Protein AF-A0A4V3Z840-F1 (afdb_monomer)

Foldseek 3Di:
DDDDDDDDPVVVVVLVVVCVVVVHDSVVSVVVVVVVVVVVVVVVVVVVVVVVCVVPPVSVVVVVVVCVVCVVCVCPPVVPVPPDD

pLDDT: mean 93.42, std 10.31, range [52.34, 98.62]

Sequence (85 aa):
MSTTVRVSDRTRQRVAALAASTGQQMQTIVDEAVEAYERELFWRGFEQGYDQLAGDPDGWDAVEAERSAESPALRDGLDGLDGLE

Structure (mmCIF, N/CA/C/O backbone):
data_AF-A0A4V3Z840-F1
#
_entry.id   AF-A0A4V3Z840-F1
#
loop_
_atom_site.group_PDB
_atom_site.id
_atom_site.type_symbol
_atom_site.label_atom_id
_atom_site.label_alt_id
_atom_site.label_comp_id
_atom_site.label_asym_id
_atom_site.label_entity_id
_atom_site.label_seq_id
_atom_site.pdbx_PDB_ins_code
_atom_site.Cartn_x
_atom_site.Cartn_y
_atom_site.Cartn_z
_atom_site.occupancy
_atom_site.B_iso_or_equiv
_atom_site.auth_seq_id
_atom_site.auth_comp_id
_atom_site.auth_asym_id
_atom_site.auth_atom_id
_atom_site.pdbx_PDB_model_num
ATOM 1 N N . MET A 1 1 ? -2.600 13.479 16.203 1.00 71.12 1 MET A N 1
ATOM 2 C CA . MET A 1 1 ? -3.820 14.281 15.935 1.00 71.12 1 MET A CA 1
ATOM 3 C C . MET A 1 1 ? -4.941 13.305 15.616 1.00 71.12 1 MET A C 1
ATOM 5 O O . MET A 1 1 ? -4.659 12.356 14.901 1.00 71.12 1 MET A O 1
ATOM 9 N N . SER A 1 2 ? -6.157 13.484 16.140 1.00 85.19 2 SER A N 1
ATOM 10 C CA . SER A 1 2 ? -7.305 12.626 15.804 1.00 85.19 2 SER A CA 1
ATOM 11 C C . SER A 1 2 ? -8.379 13.416 15.057 1.00 85.19 2 SER A C 1
ATOM 13 O O . SER A 1 2 ? -8.560 14.613 15.278 1.00 85.19 2 SER A O 1
ATOM 15 N N . THR A 1 3 ? -9.080 12.739 14.150 1.00 92.25 3 THR A N 1
ATOM 16 C CA . THR A 1 3 ? -10.233 13.266 13.411 1.00 92.25 3 THR A CA 1
ATOM 17 C C . THR A 1 3 ? -11.362 12.237 13.437 1.00 92.25 3 THR A C 1
ATOM 19 O O . THR A 1 3 ? -11.128 11.064 13.725 1.00 92.25 3 THR A O 1
ATOM 22 N N . THR A 1 4 ? -12.600 12.661 13.179 1.00 93.88 4 THR A N 1
ATOM 23 C CA . THR A 1 4 ? -13.766 11.765 13.166 1.00 93.88 4 THR A CA 1
ATOM 24 C C . THR A 1 4 ? -14.221 11.516 11.734 1.00 93.88 4 THR A C 1
ATOM 26 O O . THR A 1 4 ? -14.602 12.450 11.033 1.00 93.88 4 THR A O 1
ATOM 29 N N . VAL A 1 5 ? -14.241 10.248 11.320 1.00 93.38 5 VAL A N 1
ATOM 30 C CA . VAL A 1 5 ? -14.751 9.809 10.013 1.00 93.38 5 VAL A CA 1
ATOM 31 C C . VAL A 1 5 ? -16.085 9.092 10.206 1.00 93.38 5 VAL A C 1
ATOM 33 O O . VAL A 1 5 ? -16.225 8.241 11.086 1.00 93.38 5 VAL A O 1
ATOM 36 N N . ARG A 1 6 ? -17.089 9.432 9.389 1.00 96.81 6 ARG A N 1
ATOM 37 C CA . ARG A 1 6 ? -18.377 8.726 9.396 1.00 96.81 6 ARG A CA 1
ATOM 38 C C . ARG A 1 6 ? -18.243 7.394 8.665 1.00 96.81 6 ARG A C 1
ATOM 40 O O 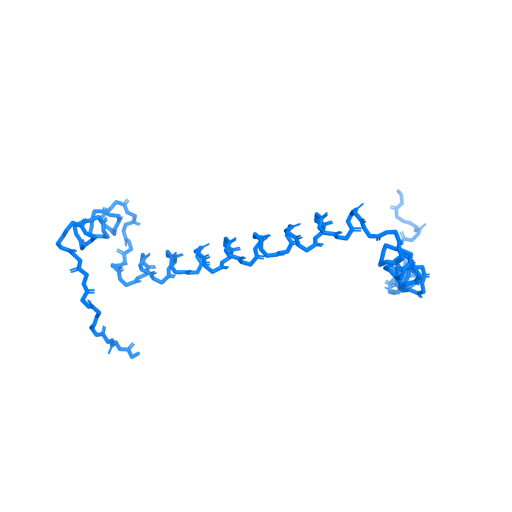. ARG A 1 6 ? -17.802 7.354 7.523 1.00 96.81 6 ARG A O 1
ATOM 47 N N . VAL A 1 7 ? -18.692 6.325 9.311 1.00 96.00 7 VAL A N 1
ATOM 48 C CA . VAL A 1 7 ? -18.759 4.971 8.751 1.00 96.00 7 VAL A CA 1
ATOM 49 C C . VAL A 1 7 ? -20.107 4.345 9.093 1.00 96.00 7 VAL A C 1
ATOM 51 O O . VAL A 1 7 ? -20.814 4.833 9.973 1.00 96.00 7 VAL A O 1
ATOM 54 N N . SER A 1 8 ? -20.467 3.255 8.414 1.00 98.38 8 SER A N 1
ATOM 55 C CA . SER A 1 8 ? -21.648 2.478 8.803 1.00 98.38 8 SER A CA 1
ATOM 56 C C . SER A 1 8 ? -21.467 1.852 10.193 1.00 98.38 8 SER A C 1
ATOM 58 O O . SER A 1 8 ? -20.346 1.499 10.577 1.00 98.38 8 SER A O 1
ATOM 60 N N . ASP A 1 9 ? -22.568 1.621 10.913 1.00 98.12 9 ASP A N 1
ATOM 61 C CA . ASP A 1 9 ? -22.533 0.911 12.201 1.00 98.12 9 ASP A CA 1
ATOM 62 C C . ASP A 1 9 ? -21.904 -0.478 12.065 1.00 98.12 9 ASP A C 1
ATOM 64 O O . ASP A 1 9 ? -21.112 -0.898 12.910 1.00 98.12 9 ASP A O 1
ATOM 68 N N . ARG A 1 10 ? -22.170 -1.162 10.945 1.00 98.38 10 ARG A N 1
ATOM 69 C CA . ARG A 1 10 ? -21.553 -2.451 10.620 1.00 98.38 10 ARG A CA 1
ATOM 70 C C . ARG A 1 10 ? -20.030 -2.345 10.532 1.00 98.38 10 ARG A C 1
ATOM 72 O O . ARG A 1 10 ? -19.329 -3.205 11.059 1.00 98.38 10 ARG A O 1
ATOM 79 N N . THR A 1 11 ? -19.503 -1.318 9.866 1.00 97.94 11 THR A N 1
ATOM 80 C CA . THR A 1 11 ? -18.052 -1.099 9.762 1.00 97.94 11 THR A CA 1
ATOM 81 C C . THR A 1 11 ? -17.456 -0.839 11.138 1.00 97.94 11 THR A C 1
ATOM 83 O O . THR A 1 11 ? -16.479 -1.485 11.508 1.00 97.94 11 THR A O 1
ATOM 86 N N . ARG A 1 12 ? -18.083 0.037 11.933 1.00 97.75 12 ARG A N 1
ATOM 87 C CA . ARG A 1 12 ? -17.645 0.315 13.305 1.00 97.75 12 ARG A CA 1
ATOM 88 C C . ARG A 1 12 ? -17.595 -0.958 14.155 1.00 97.75 12 ARG A C 1
ATOM 90 O O . ARG A 1 12 ? -16.601 -1.178 14.839 1.00 97.75 12 ARG A O 1
ATOM 97 N N . GLN A 1 13 ? -18.632 -1.795 14.099 1.00 98.38 13 GLN A N 1
ATOM 98 C CA . GLN A 1 13 ? -18.690 -3.065 14.833 1.00 98.38 13 GLN A CA 1
ATOM 99 C C . GLN A 1 13 ? -17.578 -4.029 14.408 1.00 98.38 13 GLN A C 1
ATOM 101 O O . GLN A 1 13 ? -16.956 -4.650 15.263 1.00 98.38 13 GLN A O 1
ATOM 106 N N . ARG A 1 14 ? -17.284 -4.123 13.104 1.00 98.38 14 ARG A N 1
ATOM 107 C CA . ARG A 1 14 ? -16.180 -4.953 12.594 1.00 98.38 14 ARG A CA 1
ATOM 108 C C . ARG A 1 14 ? -14.827 -4.484 13.121 1.00 98.38 14 ARG A C 1
ATOM 110 O O . ARG A 1 14 ? -14.060 -5.308 13.603 1.00 98.38 14 ARG A O 1
ATOM 117 N N . VAL A 1 15 ? -14.555 -3.180 13.071 1.00 98.00 15 VAL A N 1
ATOM 118 C CA . VAL A 1 15 ? -13.302 -2.609 13.595 1.00 98.00 15 VAL A CA 1
ATOM 119 C C . VAL A 1 15 ? -13.196 -2.831 15.106 1.00 98.00 15 VAL A C 1
ATOM 121 O O . VAL A 1 15 ? -12.135 -3.204 15.593 1.00 98.00 15 VAL A O 1
ATOM 124 N N . ALA A 1 16 ? -14.295 -2.667 15.848 1.00 98.19 16 ALA A N 1
ATOM 125 C CA . ALA A 1 16 ? -14.320 -2.927 17.287 1.00 98.19 16 ALA A CA 1
ATOM 126 C C . ALA A 1 16 ? -14.040 -4.403 17.621 1.00 98.19 16 ALA A C 1
ATOM 128 O O . ALA A 1 16 ? -13.285 -4.687 18.546 1.00 98.19 16 ALA A O 1
ATOM 129 N N . ALA A 1 17 ? -14.611 -5.341 16.858 1.00 98.44 17 ALA A N 1
ATOM 130 C CA . ALA A 1 17 ? -14.359 -6.770 17.032 1.00 98.44 17 ALA A CA 1
ATOM 131 C C . ALA A 1 17 ? -12.898 -7.139 16.728 1.00 98.44 17 ALA A C 1
ATOM 133 O O . ALA A 1 17 ? -12.291 -7.888 17.489 1.00 98.44 17 ALA A O 1
ATOM 134 N N . LEU A 1 18 ? -12.324 -6.576 15.658 1.00 98.38 18 LEU A N 1
ATOM 135 C CA . LEU A 1 18 ? -10.912 -6.761 15.317 1.00 98.38 18 LEU A CA 1
ATOM 136 C C . LEU A 1 18 ? -10.008 -6.247 16.438 1.00 98.38 18 LEU A C 1
ATOM 138 O O . LEU A 1 18 ? -9.212 -7.019 16.960 1.00 98.38 18 LEU A O 1
ATOM 142 N N . ALA A 1 19 ? -10.221 -5.008 16.883 1.00 98.38 19 ALA A N 1
ATOM 143 C CA . ALA A 1 19 ? -9.494 -4.404 17.997 1.00 98.38 19 ALA A CA 1
ATOM 144 C C . ALA A 1 19 ? -9.550 -5.270 19.271 1.00 98.38 19 ALA A C 1
ATOM 146 O O . ALA A 1 19 ? -8.524 -5.531 19.895 1.00 98.38 19 ALA A O 1
ATOM 147 N N . ALA A 1 20 ? -10.733 -5.784 19.626 1.00 98.31 20 ALA A N 1
ATOM 148 C CA . ALA A 1 20 ? -10.892 -6.678 20.772 1.00 98.31 20 ALA A CA 1
ATOM 149 C C . ALA A 1 20 ? -10.129 -8.004 20.601 1.00 98.31 20 ALA A C 1
ATOM 151 O O . ALA A 1 20 ? -9.554 -8.506 21.563 1.00 98.31 20 ALA A O 1
ATOM 152 N N . SER A 1 21 ? -10.114 -8.566 19.389 1.00 98.12 21 SER A N 1
ATOM 153 C CA . SER A 1 21 ? -9.445 -9.839 19.100 1.00 98.12 21 SER A CA 1
ATOM 154 C C . SER A 1 21 ? -7.919 -9.737 19.014 1.00 98.12 21 SER A C 1
ATOM 156 O O . SER A 1 21 ? -7.236 -10.705 19.336 1.00 98.12 21 SER A O 1
ATOM 158 N N . THR A 1 22 ? -7.382 -8.584 18.603 1.00 97.31 22 THR A N 1
ATOM 159 C CA . THR A 1 22 ? -5.935 -8.370 18.436 1.00 97.31 22 THR A CA 1
ATOM 160 C C . THR A 1 22 ? -5.296 -7.628 19.609 1.00 97.31 22 THR A C 1
ATOM 162 O O . THR A 1 22 ? -4.074 -7.535 19.687 1.00 97.31 22 THR A O 1
ATOM 165 N N . GLY A 1 23 ? -6.101 -7.081 20.526 1.00 98.06 23 GLY A N 1
ATOM 166 C CA . GLY A 1 23 ? -5.624 -6.236 21.622 1.00 98.06 23 GLY A CA 1
ATOM 167 C C . GLY A 1 23 ? -5.141 -4.851 21.172 1.00 98.06 23 GLY A C 1
ATOM 168 O O . GLY A 1 23 ? -4.532 -4.130 21.961 1.00 98.06 23 GLY A O 1
ATOM 169 N N . GLN A 1 24 ? -5.398 -4.468 19.919 1.00 97.69 24 GLN A N 1
ATOM 170 C CA . GLN A 1 24 ? -5.017 -3.171 19.363 1.00 97.69 24 GLN A CA 1
ATOM 171 C C . GLN A 1 24 ? -6.134 -2.135 19.534 1.00 97.69 24 GLN A C 1
ATOM 173 O O . GLN A 1 24 ? -7.293 -2.449 19.805 1.00 97.69 24 GLN A O 1
ATOM 178 N N . GLN A 1 25 ? -5.796 -0.861 19.341 1.00 97.81 25 GLN A N 1
ATOM 179 C CA . GLN A 1 25 ? -6.785 0.213 19.318 1.00 97.81 25 GLN A CA 1
ATOM 180 C C . GLN A 1 25 ? -7.547 0.210 17.986 1.00 97.81 25 GLN A C 1
ATOM 182 O O . GLN A 1 25 ? -6.975 -0.081 16.939 1.00 97.81 25 GLN A O 1
ATOM 187 N N . MET A 1 26 ? -8.822 0.619 17.997 1.00 96.50 26 MET A N 1
ATOM 188 C CA . MET A 1 26 ? -9.620 0.743 16.764 1.00 96.50 26 MET A CA 1
ATOM 189 C C . MET A 1 26 ? -8.957 1.649 15.719 1.00 96.50 26 MET A C 1
ATOM 191 O O . MET A 1 26 ? -9.091 1.385 14.531 1.00 96.50 26 MET A O 1
ATOM 195 N N . GLN A 1 27 ? -8.247 2.695 16.157 1.00 95.88 27 GLN A N 1
ATOM 196 C CA . GLN A 1 27 ? -7.492 3.566 15.259 1.00 95.88 27 GLN A CA 1
ATOM 197 C C . GLN A 1 27 ? -6.392 2.790 14.524 1.00 95.88 27 GLN A C 1
ATOM 199 O O . GLN A 1 27 ? -6.344 2.851 13.306 1.00 95.88 27 GLN A O 1
ATOM 204 N N . THR A 1 28 ? -5.591 1.993 15.238 1.00 97.31 28 THR A N 1
ATOM 205 C CA . THR A 1 28 ? -4.534 1.162 14.641 1.00 97.31 28 THR A CA 1
ATOM 206 C C . THR A 1 28 ? -5.092 0.199 13.596 1.00 97.31 28 THR A C 1
ATOM 208 O O . THR A 1 28 ? -4.536 0.090 12.515 1.00 97.31 28 THR A O 1
ATOM 211 N N . ILE A 1 29 ? -6.239 -0.432 13.872 1.00 98.06 29 ILE A N 1
ATOM 212 C CA . ILE A 1 29 ? -6.906 -1.310 12.897 1.00 98.06 29 ILE A CA 1
ATOM 213 C C . ILE A 1 29 ? -7.311 -0.551 11.628 1.00 98.06 29 ILE A C 1
ATOM 215 O O . ILE A 1 29 ? -7.241 -1.101 10.532 1.00 98.06 29 ILE A O 1
ATOM 219 N N . VAL A 1 30 ? -7.779 0.693 11.762 1.00 96.94 30 VAL A N 1
ATOM 220 C CA . VAL A 1 30 ? -8.154 1.524 10.610 1.00 96.94 30 VAL A CA 1
ATOM 221 C C . VAL A 1 30 ? -6.916 1.937 9.821 1.00 96.94 30 VAL A C 1
ATOM 223 O O . VAL A 1 30 ? -6.936 1.807 8.601 1.00 96.94 30 VAL A O 1
ATOM 226 N N . ASP A 1 31 ? -5.858 2.380 10.500 1.00 97.00 31 ASP A N 1
ATOM 227 C CA . ASP A 1 31 ? -4.602 2.795 9.870 1.00 97.00 31 ASP A CA 1
ATOM 228 C C . ASP A 1 31 ? -3.988 1.624 9.076 1.00 97.00 31 ASP A C 1
ATOM 230 O O . ASP A 1 31 ? -3.771 1.735 7.871 1.00 97.00 31 ASP A O 1
ATOM 234 N N . GLU A 1 32 ? -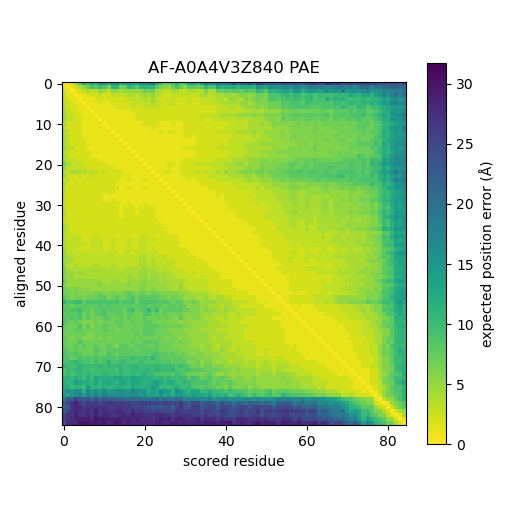3.852 0.448 9.700 1.00 97.75 32 GLU A N 1
ATOM 235 C CA . GLU A 1 32 ? -3.328 -0.763 9.049 1.00 97.75 32 GLU A CA 1
ATOM 236 C C . GLU A 1 32 ? -4.203 -1.234 7.875 1.00 97.75 32 GLU A C 1
ATOM 238 O O . GLU A 1 32 ? -3.692 -1.711 6.859 1.00 97.75 32 GLU A O 1
ATOM 243 N N . ALA A 1 33 ? -5.531 -1.103 7.982 1.00 97.62 33 ALA A N 1
ATOM 244 C CA . ALA A 1 33 ? -6.440 -1.463 6.896 1.00 97.62 33 ALA A CA 1
ATOM 245 C C . ALA A 1 33 ? -6.298 -0.529 5.685 1.00 97.62 33 ALA A C 1
ATOM 247 O O . ALA A 1 33 ? -6.408 -0.990 4.547 1.00 97.62 33 ALA A O 1
ATOM 248 N N . VAL A 1 34 ? -6.056 0.765 5.915 1.00 97.62 34 VAL A N 1
ATOM 249 C CA . VAL A 1 34 ? -5.803 1.735 4.842 1.00 97.62 34 VAL A CA 1
ATOM 250 C C . VAL A 1 34 ? -4.462 1.442 4.176 1.00 97.62 34 VAL A C 1
ATOM 252 O O . VAL A 1 34 ? -4.431 1.296 2.958 1.00 97.62 34 VAL A O 1
ATOM 255 N N . GLU A 1 35 ? -3.393 1.243 4.947 1.00 98.50 35 GLU A N 1
ATOM 256 C CA . GLU A 1 35 ? -2.070 0.896 4.405 1.00 98.50 35 GLU A CA 1
ATOM 257 C C . GLU A 1 35 ? -2.098 -0.405 3.589 1.00 98.50 35 GLU A C 1
ATOM 259 O O . GLU A 1 35 ? -1.470 -0.518 2.533 1.00 98.50 35 GLU A O 1
ATOM 264 N N . ALA A 1 36 ? -2.839 -1.412 4.059 1.00 98.38 36 ALA A N 1
ATOM 265 C CA . ALA A 1 36 ? -3.017 -2.656 3.321 1.00 98.38 36 ALA A CA 1
ATOM 266 C C . ALA A 1 36 ? -3.717 -2.422 1.974 1.00 98.38 36 ALA A C 1
ATOM 268 O O . ALA A 1 36 ? -3.293 -2.989 0.966 1.00 98.38 36 ALA A O 1
ATOM 269 N N . TYR A 1 37 ? -4.743 -1.568 1.947 1.00 98.44 37 TYR A N 1
ATOM 270 C CA . TYR A 1 37 ? -5.460 -1.230 0.721 1.00 98.44 37 TYR A CA 1
ATOM 271 C C . TYR A 1 37 ? -4.608 -0.392 -0.242 1.00 98.44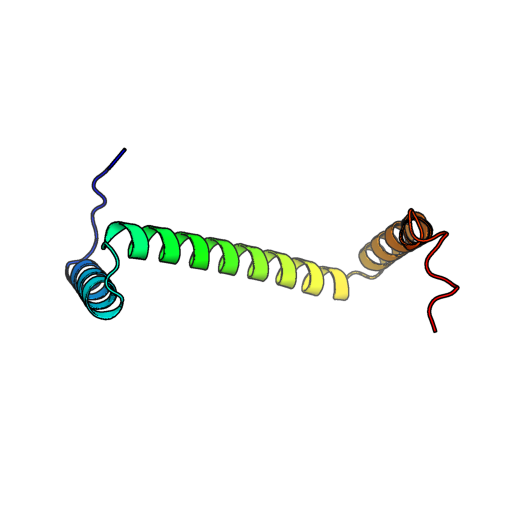 37 TYR A C 1
ATOM 273 O O . TYR A 1 37 ? -4.613 -0.644 -1.444 1.00 98.44 37 TYR A O 1
ATOM 281 N N . GLU A 1 38 ? -3.819 0.557 0.262 1.00 98.62 38 GLU A N 1
ATOM 282 C CA . GLU A 1 38 ? -2.866 1.323 -0.550 1.00 98.62 38 GLU A CA 1
ATOM 283 C C . GLU A 1 38 ? -1.825 0.408 -1.200 1.00 98.62 38 GLU A C 1
ATOM 285 O O . GLU A 1 38 ? -1.584 0.497 -2.405 1.00 98.62 38 GLU A O 1
ATOM 290 N N . ARG A 1 39 ? -1.265 -0.533 -0.431 1.00 98.56 39 ARG A N 1
ATOM 291 C CA . ARG A 1 39 ? -0.329 -1.538 -0.947 1.00 98.56 39 ARG A CA 1
ATOM 292 C C . ARG A 1 39 ? -0.975 -2.438 -2.002 1.00 98.56 39 ARG A C 1
ATOM 294 O O . ARG A 1 39 ? -0.342 -2.738 -3.008 1.00 98.56 39 ARG A O 1
ATOM 301 N N . GLU A 1 40 ? -2.222 -2.855 -1.800 1.00 98.56 40 GLU A N 1
ATOM 302 C CA . GLU A 1 40 ? -2.986 -3.630 -2.785 1.00 98.56 40 GLU A CA 1
ATOM 303 C C . GLU A 1 40 ? -3.183 -2.853 -4.095 1.00 98.56 40 GLU A C 1
ATOM 305 O O . GLU A 1 40 ? -2.972 -3.403 -5.176 1.00 98.56 40 GLU A O 1
ATOM 310 N N . LEU A 1 41 ? -3.552 -1.572 -4.016 1.00 98.56 41 LEU A N 1
ATOM 311 C CA . LEU A 1 41 ? -3.705 -0.715 -5.193 1.00 98.56 41 LEU A CA 1
ATOM 312 C C . LEU A 1 41 ? -2.378 -0.495 -5.925 1.00 98.56 41 LEU A C 1
ATOM 314 O O . LEU A 1 41 ? -2.356 -0.545 -7.154 1.00 98.56 41 LEU A O 1
ATOM 318 N N . PHE A 1 42 ? -1.286 -0.291 -5.184 1.00 98.44 42 PHE A N 1
ATOM 319 C CA . PHE A 1 42 ? 0.051 -0.166 -5.758 1.00 98.44 42 PHE A CA 1
ATOM 320 C C . PHE A 1 42 ? 0.419 -1.407 -6.576 1.00 98.44 42 PHE A C 1
ATOM 322 O O . PHE A 1 42 ? 0.753 -1.283 -7.754 1.00 98.44 42 PHE A O 1
ATOM 329 N N . TRP A 1 43 ? 0.302 -2.600 -5.983 1.00 98.38 43 TRP A N 1
ATOM 330 C CA . TRP A 1 43 ? 0.674 -3.839 -6.667 1.00 98.38 43 TRP A CA 1
ATOM 331 C C . TRP A 1 43 ? -0.201 -4.123 -7.881 1.00 98.38 43 TRP A C 1
ATOM 333 O O . TRP A 1 43 ? 0.331 -4.478 -8.925 1.00 98.38 43 TRP A O 1
ATOM 343 N N . ARG A 1 44 ? -1.509 -3.858 -7.802 1.00 98.50 44 ARG A N 1
ATOM 344 C CA . ARG A 1 44 ? -2.392 -3.961 -8.974 1.00 98.50 44 ARG A CA 1
ATOM 345 C C . ARG A 1 44 ? -1.954 -3.061 -10.123 1.00 98.50 44 ARG A C 1
ATOM 347 O O . ARG A 1 44 ? -1.975 -3.494 -11.268 1.00 98.50 44 ARG A O 1
ATOM 354 N N . GLY A 1 45 ? -1.580 -1.815 -9.829 1.00 98.31 45 GLY A N 1
ATOM 355 C CA . GLY A 1 45 ? -1.094 -0.887 -10.850 1.00 98.31 45 GLY A CA 1
ATOM 356 C C . GLY A 1 45 ? 0.240 -1.332 -11.447 1.00 98.31 45 GLY A C 1
ATOM 357 O O . GLY A 1 45 ? 0.423 -1.271 -12.660 1.00 98.31 45 GLY A O 1
ATOM 358 N N . PHE A 1 46 ? 1.149 -1.823 -10.604 1.00 97.94 46 PHE A N 1
ATOM 359 C CA . PHE A 1 46 ? 2.440 -2.357 -11.028 1.00 97.94 46 PHE A CA 1
ATOM 360 C C . PHE A 1 46 ? 2.281 -3.579 -11.945 1.00 97.94 46 PHE A C 1
ATOM 362 O O . PHE A 1 46 ? 2.828 -3.591 -13.045 1.00 97.94 46 PHE A O 1
ATOM 369 N N . GLU A 1 47 ? 1.492 -4.572 -11.527 1.00 97.81 47 GLU A N 1
ATOM 370 C CA . GLU A 1 47 ? 1.189 -5.778 -12.309 1.00 97.81 47 GLU A CA 1
ATOM 371 C C . GLU A 1 47 ? 0.536 -5.419 -13.643 1.00 97.81 47 GLU A C 1
ATOM 373 O O . GLU A 1 47 ? 1.004 -5.844 -14.694 1.00 97.81 47 GLU A O 1
ATOM 378 N N . GLN A 1 48 ? -0.474 -4.545 -13.619 1.00 98.00 48 GLN A N 1
ATOM 379 C CA . GLN A 1 48 ? -1.130 -4.069 -14.831 1.00 98.00 48 GLN A CA 1
ATOM 380 C C . GLN A 1 48 ? -0.151 -3.369 -15.792 1.00 98.00 48 GLN A C 1
ATOM 382 O O . GLN A 1 48 ? -0.311 -3.467 -17.010 1.00 98.00 48 GLN A O 1
ATOM 387 N N . GLY A 1 49 ? 0.845 -2.650 -15.269 1.00 97.12 49 GLY A N 1
ATOM 388 C CA . GLY A 1 49 ? 1.903 -2.043 -16.075 1.00 97.12 49 GLY A CA 1
ATOM 389 C C . GLY A 1 49 ? 2.769 -3.089 -16.777 1.00 97.12 49 GLY A C 1
ATOM 390 O O . GLY A 1 49 ? 3.028 -2.967 -17.972 1.00 97.12 49 GLY A O 1
ATOM 391 N N . TYR A 1 50 ? 3.155 -4.151 -16.068 1.00 95.81 50 TYR A N 1
ATOM 392 C CA . TYR A 1 50 ? 3.911 -5.261 -16.654 1.00 95.81 50 TYR A CA 1
ATOM 393 C C . TYR A 1 50 ? 3.091 -6.084 -17.651 1.00 95.81 50 TYR A C 1
ATOM 395 O O . TYR A 1 50 ? 3.629 -6.476 -18.681 1.00 95.81 50 TYR A O 1
ATOM 403 N N . ASP A 1 51 ? 1.798 -6.294 -17.402 1.00 97.06 51 ASP A N 1
ATOM 404 C CA . ASP A 1 51 ? 0.900 -6.959 -18.352 1.00 97.06 51 ASP A CA 1
ATOM 405 C C . ASP A 1 51 ? 0.780 -6.170 -19.663 1.00 97.06 51 ASP A C 1
ATOM 407 O O . ASP A 1 51 ? 0.772 -6.755 -20.747 1.00 97.06 51 ASP A O 1
ATOM 411 N N . GLN A 1 52 ? 0.714 -4.835 -19.581 1.00 96.62 52 GLN A N 1
ATOM 412 C CA . GLN A 1 52 ? 0.736 -3.970 -20.764 1.00 96.62 52 GLN A CA 1
ATOM 413 C C . GLN A 1 52 ? 2.076 -4.062 -21.494 1.00 96.62 52 GLN A C 1
ATOM 415 O O . GLN A 1 52 ? 2.090 -4.252 -22.708 1.00 96.62 52 GLN A O 1
ATOM 420 N N . LEU A 1 53 ? 3.184 -3.984 -20.753 1.00 96.75 53 LEU A N 1
ATOM 421 C CA . LEU A 1 53 ? 4.532 -4.070 -21.309 1.00 96.75 53 LEU A CA 1
ATOM 422 C C . LEU A 1 53 ? 4.792 -5.423 -21.990 1.00 96.75 53 LEU A C 1
ATOM 424 O O . LEU A 1 53 ? 5.439 -5.476 -23.027 1.00 96.75 53 LEU A O 1
ATOM 428 N N . ALA A 1 54 ? 4.247 -6.521 -21.461 1.00 94.12 54 ALA A N 1
ATOM 429 C CA . ALA A 1 54 ? 4.361 -7.846 -22.073 1.00 94.12 54 ALA A CA 1
ATOM 430 C C . ALA A 1 54 ? 3.727 -7.920 -23.477 1.00 94.12 54 ALA A C 1
ATOM 432 O O . ALA A 1 54 ? 4.109 -8.768 -24.285 1.00 94.12 54 ALA A O 1
ATOM 433 N N . GLY A 1 55 ? 2.760 -7.045 -23.771 1.00 94.69 55 GLY A N 1
ATOM 434 C CA . GLY A 1 55 ? 2.157 -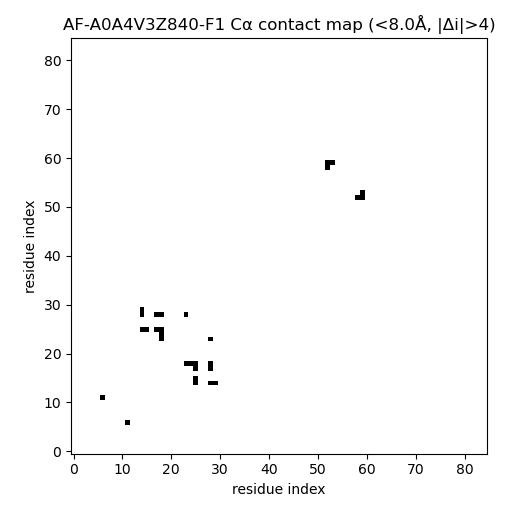6.882 -25.094 1.00 94.69 55 GLY A CA 1
ATOM 435 C C . GLY A 1 55 ? 2.818 -5.811 -25.971 1.00 94.69 55 GLY A C 1
ATOM 436 O O . GLY A 1 55 ? 2.358 -5.614 -27.096 1.00 94.69 55 GLY A O 1
ATOM 437 N N . ASP A 1 56 ? 3.860 -5.132 -25.481 1.00 97.75 56 ASP A N 1
ATOM 438 C CA . ASP A 1 56 ? 4.559 -4.020 -26.135 1.00 97.75 56 ASP A CA 1
ATOM 439 C C . ASP A 1 56 ? 6.052 -4.355 -26.343 1.00 97.75 56 ASP A C 1
ATOM 441 O O . ASP A 1 56 ? 6.878 -4.103 -25.461 1.00 97.75 56 ASP A O 1
ATOM 445 N N . PRO A 1 57 ? 6.423 -4.937 -27.502 1.00 96.62 57 PRO A N 1
ATOM 446 C CA . PRO A 1 57 ? 7.804 -5.323 -27.787 1.00 96.62 57 PRO A CA 1
ATOM 447 C C . PRO A 1 57 ? 8.798 -4.156 -27.750 1.00 96.62 57 PRO A C 1
ATOM 449 O O . PRO A 1 57 ? 9.887 -4.316 -27.209 1.00 96.62 57 PRO A O 1
ATOM 452 N N . ASP A 1 58 ? 8.422 -2.983 -28.271 1.00 97.56 58 ASP A N 1
ATOM 453 C CA . ASP A 1 58 ? 9.305 -1.809 -28.299 1.00 97.56 58 ASP A CA 1
ATOM 454 C C . ASP A 1 58 ? 9.547 -1.281 -26.873 1.00 97.56 58 ASP A C 1
ATOM 456 O O . ASP A 1 58 ? 10.669 -0.917 -26.506 1.00 97.56 58 ASP A O 1
ATOM 460 N N . GLY A 1 59 ? 8.499 -1.276 -26.041 1.00 96.88 59 GLY A N 1
ATOM 461 C CA . GLY A 1 59 ? 8.608 -0.956 -24.619 1.00 96.88 59 GLY A CA 1
ATOM 462 C C . GLY A 1 59 ? 9.483 -1.957 -23.860 1.00 96.88 59 GLY A C 1
ATOM 463 O O . GLY A 1 59 ? 10.295 -1.561 -23.020 1.00 96.88 59 GLY A O 1
ATOM 464 N N . TRP A 1 60 ? 9.359 -3.250 -24.168 1.00 96.81 60 TRP A N 1
ATOM 465 C CA . TRP A 1 60 ? 10.189 -4.289 -23.559 1.00 96.81 60 TRP A CA 1
ATOM 466 C C . TRP A 1 60 ? 11.670 -4.142 -23.935 1.00 96.81 60 TRP A C 1
ATOM 468 O O . TRP A 1 60 ? 12.532 -4.226 -23.058 1.00 96.81 60 TRP A O 1
ATOM 478 N N . ASP A 1 61 ? 11.971 -3.840 -25.200 1.00 97.56 61 ASP A N 1
ATOM 479 C CA . ASP A 1 61 ? 13.338 -3.589 -25.670 1.00 97.56 61 ASP A CA 1
ATOM 480 C C . ASP A 1 61 ? 13.987 -2.401 -24.939 1.00 97.56 61 ASP A C 1
ATOM 482 O O . ASP A 1 61 ? 15.170 -2.451 -24.591 1.00 97.56 61 ASP A O 1
ATOM 486 N N . ALA A 1 62 ? 13.219 -1.348 -24.640 1.00 97.00 62 ALA A N 1
ATOM 487 C CA . ALA A 1 62 ? 13.708 -0.209 -23.864 1.00 97.00 62 ALA A CA 1
ATOM 488 C C . ALA A 1 62 ? 14.080 -0.595 -22.420 1.00 97.00 62 ALA A C 1
ATOM 490 O O . ALA A 1 62 ? 15.128 -0.177 -21.923 1.00 97.00 62 ALA A O 1
ATOM 491 N N . VAL A 1 63 ? 13.260 -1.425 -21.764 1.00 96.31 63 VAL A N 1
ATOM 492 C CA . VAL A 1 63 ? 13.547 -1.942 -20.414 1.00 96.31 63 VAL A CA 1
ATOM 493 C C . VAL A 1 63 ? 14.783 -2.839 -20.416 1.00 96.31 63 VAL A C 1
ATOM 495 O O . VAL A 1 63 ? 15.611 -2.752 -19.510 1.00 96.31 63 VAL A O 1
ATOM 498 N N . GLU A 1 64 ? 14.946 -3.688 -21.429 1.00 96.94 64 GLU A N 1
ATOM 499 C CA . GLU A 1 64 ? 16.119 -4.557 -21.534 1.00 96.94 64 GLU A CA 1
ATOM 500 C C . GLU A 1 64 ? 17.403 -3.752 -21.782 1.00 96.94 64 GLU A C 1
ATOM 502 O O . GLU A 1 64 ? 18.447 -4.041 -21.192 1.00 96.94 64 GLU A O 1
ATOM 507 N N . ALA A 1 65 ? 17.327 -2.690 -22.591 1.00 97.81 65 ALA A N 1
ATOM 508 C CA . ALA A 1 65 ? 18.444 -1.778 -22.810 1.00 97.81 65 ALA A CA 1
ATOM 509 C C . ALA A 1 65 ? 18.869 -1.061 -21.515 1.00 97.81 65 ALA A C 1
ATOM 511 O O . ALA A 1 65 ? 20.065 -1.000 -21.221 1.00 97.81 65 ALA A O 1
ATOM 512 N N . GLU A 1 66 ? 17.910 -0.564 -20.726 1.00 97.31 66 GLU A N 1
ATOM 513 C CA . GLU A 1 66 ? 18.167 0.035 -19.408 1.00 97.31 66 GLU A CA 1
ATOM 514 C C . GLU A 1 66 ? 18.830 -0.980 -18.465 1.00 97.31 66 GLU A C 1
ATOM 516 O O . GLU A 1 66 ? 19.932 -0.744 -17.966 1.00 97.31 66 GLU A O 1
ATOM 521 N N . ARG A 1 67 ? 18.231 -2.166 -18.307 1.00 96.31 67 ARG A N 1
ATOM 522 C CA . ARG A 1 67 ? 18.770 -3.235 -17.450 1.00 96.31 67 ARG A CA 1
ATOM 523 C C . ARG A 1 67 ? 20.173 -3.663 -17.855 1.00 96.31 67 ARG A C 1
ATOM 525 O O . ARG A 1 67 ? 21.018 -3.880 -16.989 1.00 96.31 67 ARG A O 1
ATOM 532 N N . SER A 1 68 ? 20.449 -3.778 -19.153 1.00 97.31 68 SER A N 1
ATOM 533 C CA . SER A 1 68 ? 21.787 -4.120 -19.637 1.00 97.31 68 SER A CA 1
ATOM 534 C C . SER A 1 68 ? 22.807 -3.025 -19.326 1.00 97.31 68 SER A C 1
ATOM 536 O O . SER A 1 68 ? 23.966 -3.351 -19.059 1.00 97.31 68 SER A O 1
ATOM 538 N N . ALA A 1 69 ? 22.411 -1.751 -19.374 1.00 97.62 69 ALA A N 1
ATOM 539 C CA . ALA A 1 69 ? 23.285 -0.631 -19.038 1.00 97.62 69 ALA A CA 1
ATOM 540 C C . ALA A 1 69 ? 23.587 -0.569 -17.530 1.00 97.62 69 ALA A C 1
ATOM 542 O O . ALA A 1 69 ? 24.707 -0.230 -17.148 1.00 97.62 69 ALA A O 1
ATOM 543 N N . GLU A 1 70 ? 22.623 -0.941 -16.686 1.00 96.56 70 GLU A N 1
ATOM 544 C CA . GLU A 1 70 ? 22.747 -0.924 -15.222 1.00 96.56 70 GLU A CA 1
ATOM 545 C C . GLU A 1 70 ? 23.342 -2.212 -14.633 1.00 96.56 70 GLU A C 1
ATOM 547 O O . GLU A 1 70 ? 23.908 -2.190 -13.541 1.00 96.56 70 GLU A O 1
ATOM 552 N N . SER A 1 71 ? 23.279 -3.333 -15.360 1.00 96.31 71 SER A N 1
ATOM 553 C CA . SER A 1 71 ? 23.759 -4.645 -14.907 1.00 96.31 71 SER A CA 1
ATOM 554 C C . SER A 1 71 ? 25.180 -4.657 -14.313 1.00 96.31 71 SER A C 1
ATOM 556 O O . SER A 1 71 ? 25.382 -5.382 -13.333 1.00 96.31 71 SER A O 1
ATOM 558 N N . PRO A 1 72 ? 26.169 -3.883 -14.812 1.00 94.12 72 PRO A N 1
ATOM 559 C CA . PRO A 1 72 ? 27.494 -3.831 -14.198 1.00 94.12 72 PRO A CA 1
ATOM 560 C C . PRO A 1 72 ? 27.492 -3.376 -12.730 1.00 94.12 72 PRO A C 1
ATOM 562 O O . PRO A 1 72 ? 28.291 -3.901 -11.956 1.00 94.12 72 PRO A O 1
ATOM 565 N N . ALA A 1 73 ? 26.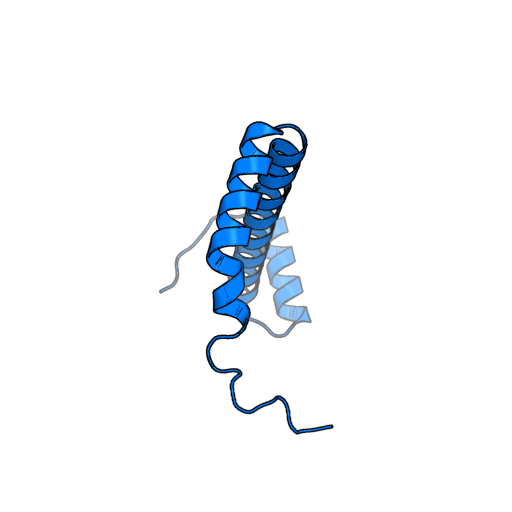569 -2.487 -12.335 1.00 93.44 73 ALA A N 1
ATOM 566 C CA . ALA A 1 73 ? 26.471 -1.958 -10.970 1.00 93.44 73 ALA A CA 1
ATOM 567 C C . ALA A 1 73 ? 26.092 -3.031 -9.933 1.00 93.44 73 ALA A C 1
ATOM 569 O O . ALA A 1 73 ? 26.281 -2.839 -8.735 1.00 93.44 73 ALA A O 1
ATOM 570 N N . LEU A 1 74 ? 25.611 -4.202 -10.372 1.00 91.50 74 LEU A N 1
ATOM 571 C CA . LEU A 1 74 ? 25.335 -5.338 -9.488 1.00 91.50 74 LEU A CA 1
ATOM 572 C C . LEU A 1 74 ? 26.586 -5.813 -8.726 1.00 91.50 74 LEU A C 1
ATOM 574 O O . LEU A 1 74 ? 26.457 -6.413 -7.661 1.00 91.50 74 LEU A O 1
ATOM 578 N N . ARG A 1 75 ? 27.787 -5.575 -9.274 1.00 89.44 75 ARG A N 1
ATOM 579 C CA . ARG A 1 75 ? 29.063 -5.959 -8.648 1.00 89.44 75 ARG A CA 1
ATOM 580 C C . ARG A 1 75 ? 29.636 -4.898 -7.710 1.00 89.44 75 ARG A C 1
ATOM 582 O O . ARG A 1 75 ? 30.593 -5.194 -6.995 1.00 89.44 75 ARG A O 1
ATOM 589 N N . ASP A 1 76 ? 29.070 -3.697 -7.685 1.00 91.62 76 ASP A N 1
ATOM 590 C CA . ASP A 1 76 ? 29.620 -2.594 -6.905 1.00 91.62 76 ASP A CA 1
ATOM 591 C C . ASP A 1 76 ? 29.627 -2.942 -5.407 1.00 91.62 76 ASP A C 1
ATOM 593 O O . ASP A 1 76 ? 28.607 -3.296 -4.814 1.00 91.62 76 ASP A O 1
ATOM 597 N N . GLY A 1 77 ? 30.805 -2.857 -4.779 1.00 89.12 77 GLY A N 1
ATOM 598 C CA . GLY A 1 77 ? 30.990 -3.187 -3.362 1.00 89.12 77 GLY A CA 1
ATOM 599 C C . GLY A 1 77 ? 31.138 -4.682 -3.049 1.00 89.12 77 GLY A C 1
ATOM 600 O O . GLY A 1 77 ? 31.233 -5.030 -1.871 1.00 89.12 77 GLY A O 1
ATOM 601 N N . LEU A 1 78 ? 31.198 -5.557 -4.064 1.00 86.38 78 LEU A N 1
ATOM 602 C CA . LEU A 1 78 ? 31.399 -7.005 -3.901 1.00 86.38 78 LEU A CA 1
ATOM 603 C C . LEU A 1 78 ? 32.853 -7.473 -4.107 1.00 86.38 78 LEU A C 1
ATOM 605 O O . LEU A 1 78 ? 33.124 -8.655 -3.902 1.00 86.38 78 LEU A O 1
ATOM 609 N N . ASP A 1 79 ? 33.796 -6.568 -4.410 1.00 74.81 79 ASP A N 1
ATOM 610 C CA . ASP A 1 79 ? 35.218 -6.821 -4.753 1.00 74.81 79 ASP A CA 1
ATOM 611 C C . ASP A 1 79 ? 36.075 -7.531 -3.663 1.00 74.81 79 ASP A C 1
ATOM 613 O O . ASP A 1 79 ? 37.303 -7.571 -3.743 1.00 74.81 79 ASP A O 1
ATOM 617 N N . GLY A 1 80 ? 35.455 -8.09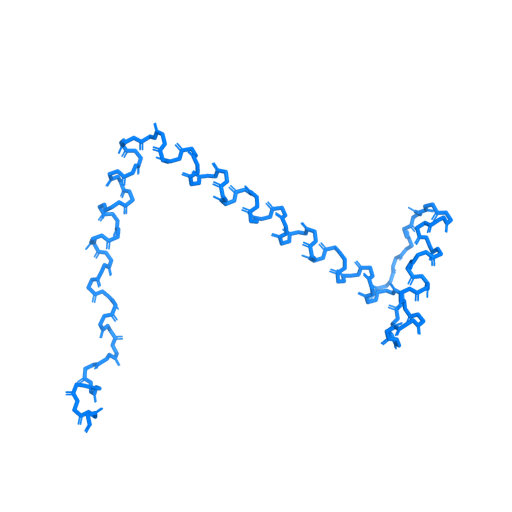2 -2.620 1.00 67.50 80 GLY A N 1
ATOM 618 C CA . GLY A 1 80 ? 36.107 -8.833 -1.535 1.00 67.50 80 GLY A CA 1
ATOM 619 C C . GLY A 1 80 ? 35.377 -10.097 -1.063 1.00 67.50 80 GLY A C 1
ATOM 620 O O . GLY A 1 80 ? 35.803 -10.679 -0.066 1.00 67.50 80 GLY A O 1
ATOM 621 N N . LEU A 1 81 ? 34.294 -10.524 -1.727 1.00 62.22 81 LEU A N 1
ATOM 622 C CA . LEU A 1 81 ? 33.516 -11.717 -1.343 1.00 62.22 81 LEU A CA 1
ATOM 623 C C . LEU A 1 81 ? 33.824 -12.972 -2.179 1.00 62.22 81 LEU A C 1
ATOM 625 O O . LEU A 1 81 ? 33.359 -14.052 -1.829 1.0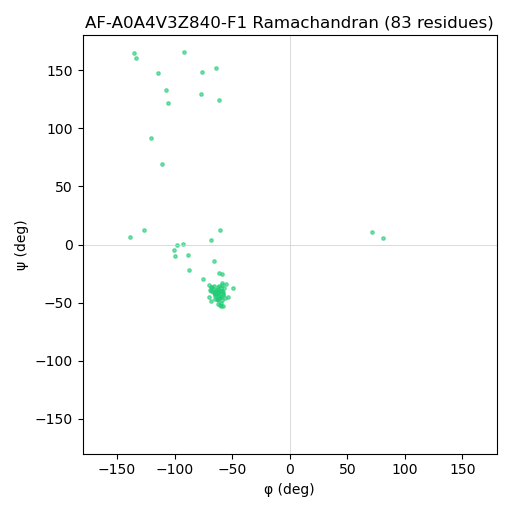0 62.22 81 LEU A O 1
ATOM 629 N N . ASP A 1 82 ? 34.670 -12.866 -3.207 1.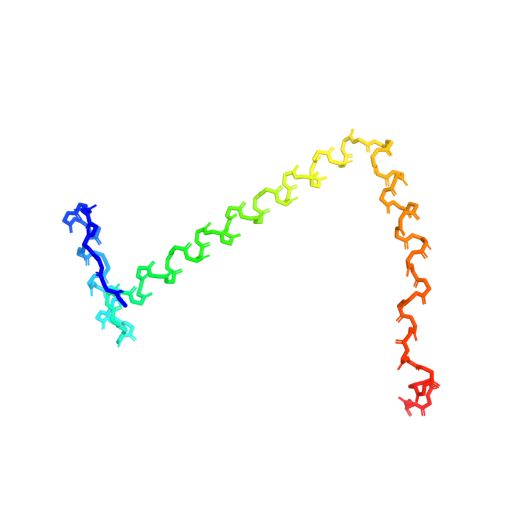00 61.78 82 ASP A N 1
ATOM 630 C CA . ASP A 1 82 ? 35.048 -13.970 -4.111 1.00 61.78 82 ASP A CA 1
ATOM 631 C C . ASP A 1 82 ? 35.912 -15.079 -3.456 1.00 61.78 82 ASP A C 1
ATOM 633 O O . ASP A 1 82 ? 36.362 -15.999 -4.135 1.00 61.78 82 ASP A O 1
ATOM 637 N N . GLY A 1 83 ? 36.186 -15.003 -2.146 1.00 58.03 83 GLY A N 1
ATOM 638 C CA . GLY A 1 83 ? 37.126 -15.887 -1.437 1.00 58.03 83 GLY A CA 1
ATOM 639 C C . GLY A 1 83 ? 36.584 -16.604 -0.197 1.00 58.03 83 GLY A C 1
ATOM 640 O O . GLY A 1 83 ? 37.385 -17.132 0.573 1.00 58.03 83 GLY A O 1
ATOM 641 N N . LEU A 1 84 ? 35.268 -16.599 0.037 1.00 57.59 84 LEU A N 1
ATOM 642 C CA . LEU A 1 84 ? 34.631 -17.325 1.145 1.00 57.59 84 LEU A CA 1
ATOM 643 C C . LEU A 1 84 ? 33.786 -18.491 0.605 1.00 57.59 84 LEU A C 1
ATOM 645 O O . LEU A 1 84 ? 32.558 -18.446 0.667 1.00 57.59 84 LEU A O 1
ATOM 649 N N . GLU A 1 85 ? 34.452 -19.512 0.064 1.00 52.34 85 GLU A N 1
ATOM 650 C CA . GLU A 1 85 ? 33.883 -20.866 -0.076 1.00 52.34 85 GLU A CA 1
ATOM 651 C C . GLU A 1 85 ? 34.224 -21.732 1.144 1.00 52.34 85 GLU A C 1
ATOM 653 O O . GLU A 1 85 ? 35.393 -21.693 1.600 1.00 52.34 85 GLU A O 1
#

Nearest PDB structures (foldseek):
  4d8j-assembly1_A  TM=6.442E-01  e=9.694E-01  Escherichia coli
  1xsv-assembly1_B  TM=3.351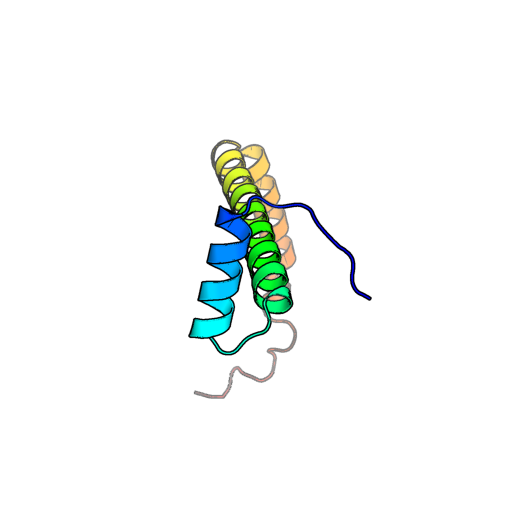E-01  e=2.222E+00  Staphylococcus aureus
  6zxf-assembly1_J  TM=3.072E-01  e=6.385E+00  Homo sapiens

Organism: NCBI:txid2699483

Secondary structure (DSSP, 8-state):
--------HHHHHHHHHHHHHHT--HHHHHHHHHHHHHHHHHHHHHHHHHHHHHT-HHHHHHHHHHHHHHGGGGGTT-TT-TT--

Solvent-accessible surface area (backbone atoms only — not comparable to full-atom values): 5198 Å² total; per-residue (Å²): 139,88,82,90,80,92,73,55,70,68,56,53,51,52,42,49,52,48,16,68,74,70,75,47,53,53,64,56,56,51,53,54,52,50,54,52,49,52,53,50,53,49,50,53,54,52,51,53,49,51,58,51,37,76,75,29,68,71,59,42,51,52,53,51,53,51,50,63,70,52,53,70,62,77,52,68,92,48,93,80,62,94,76,79,127

Mean predicted aligned error: 6.39 Å

Radius of gyration: 23.04 Å; Cα contacts (8 Å, |Δi|>4): 15; chains: 1; bounding box: 60×35×50 Å